Protein AF-T1GHG8-F1 (afdb_monomer_lite)

Structure (mmCIF, N/CA/C/O backbone):
data_AF-T1GHG8-F1
#
_entry.id   AF-T1GHG8-F1
#
loop_
_atom_site.group_PDB
_atom_site.id
_atom_site.type_symbol
_atom_site.label_atom_id
_atom_site.label_alt_id
_atom_site.label_comp_id
_atom_site.label_asym_id
_atom_site.label_entity_id
_atom_site.label_seq_id
_atom_site.pdbx_PDB_ins_code
_atom_site.Cartn_x
_atom_site.Cartn_y
_atom_site.Cartn_z
_atom_site.occupancy
_atom_site.B_iso_or_equiv
_atom_site.auth_seq_id
_atom_site.auth_comp_id
_atom_site.auth_asym_id
_atom_site.auth_atom_id
_atom_site.pdbx_PDB_model_num
ATOM 1 N N . LEU A 1 1 ? 53.853 4.086 -84.561 1.00 61.84 1 LEU A N 1
ATOM 2 C CA . LEU A 1 1 ? 54.197 4.464 -83.173 1.00 61.84 1 LEU A CA 1
ATOM 3 C C . LEU A 1 1 ? 53.103 5.325 -82.537 1.00 61.84 1 LEU A C 1
ATOM 5 O O . LEU A 1 1 ? 52.540 4.900 -81.540 1.00 61.84 1 LEU A O 1
ATOM 9 N N . ASP A 1 2 ? 52.721 6.457 -83.134 1.00 70.62 2 ASP A N 1
ATOM 10 C CA . ASP A 1 2 ? 51.802 7.428 -82.500 1.00 70.62 2 ASP A CA 1
ATOM 11 C C . ASP A 1 2 ? 50.392 6.900 -82.182 1.00 70.62 2 ASP A C 1
ATOM 13 O O . ASP A 1 2 ? 49.829 7.216 -81.137 1.00 70.62 2 ASP A O 1
ATOM 17 N N . SER A 1 3 ? 49.828 6.029 -83.027 1.00 76.25 3 SER A N 1
ATOM 18 C CA . SER A 1 3 ? 48.509 5.427 -82.766 1.00 76.25 3 SER A CA 1
ATOM 19 C C . SER A 1 3 ? 48.502 4.468 -81.569 1.00 76.25 3 SER A C 1
ATOM 21 O O . SER A 1 3 ? 47.479 4.346 -80.897 1.00 76.25 3 SER A O 1
ATOM 23 N N . GLU A 1 4 ? 49.609 3.771 -81.303 1.00 77.56 4 GLU A N 1
ATOM 24 C CA . GLU A 1 4 ? 49.723 2.891 -80.134 1.00 77.56 4 GLU A CA 1
ATOM 25 C C . GLU A 1 4 ? 49.982 3.694 -78.862 1.00 77.56 4 GLU A C 1
ATOM 27 O O . GLU A 1 4 ? 49.430 3.366 -77.815 1.00 77.56 4 GLU A O 1
ATOM 32 N N . ILE A 1 5 ? 50.748 4.784 -78.964 1.00 81.50 5 ILE A N 1
ATOM 33 C CA . ILE A 1 5 ? 50.987 5.719 -77.859 1.00 81.50 5 ILE A CA 1
ATOM 34 C C . ILE A 1 5 ? 49.666 6.368 -77.427 1.00 81.50 5 ILE A C 1
ATOM 36 O O . ILE A 1 5 ? 49.339 6.319 -76.246 1.00 81.50 5 ILE A O 1
ATOM 40 N N . ASN A 1 6 ? 48.857 6.858 -78.373 1.00 80.12 6 ASN A N 1
ATOM 41 C CA . ASN A 1 6 ? 47.542 7.447 -78.084 1.00 80.12 6 ASN A CA 1
ATOM 42 C C . ASN A 1 6 ? 46.543 6.439 -77.491 1.00 80.12 6 ASN A C 1
ATOM 44 O O . ASN A 1 6 ? 45.708 6.784 -76.655 1.00 80.12 6 ASN A O 1
ATOM 48 N N . ARG A 1 7 ? 46.613 5.170 -77.906 1.00 84.50 7 ARG A N 1
ATOM 49 C CA . ARG A 1 7 ? 45.778 4.108 -77.330 1.00 84.50 7 ARG A CA 1
ATOM 50 C C . ARG A 1 7 ? 46.233 3.742 -75.916 1.00 84.50 7 ARG A C 1
ATOM 52 O O . ARG A 1 7 ? 45.391 3.505 -75.053 1.00 84.50 7 ARG A O 1
ATOM 59 N N . LYS A 1 8 ? 47.544 3.716 -75.671 1.00 86.00 8 LYS A N 1
ATOM 60 C CA . LYS A 1 8 ? 48.131 3.461 -74.352 1.00 86.00 8 LYS A CA 1
ATOM 61 C C . LYS A 1 8 ? 47.779 4.571 -73.360 1.00 86.00 8 LYS A C 1
ATOM 63 O O . LYS A 1 8 ? 47.302 4.258 -72.274 1.00 86.00 8 LYS A O 1
ATOM 68 N N . THR A 1 9 ? 47.914 5.838 -73.749 1.00 85.44 9 THR A N 1
ATOM 69 C CA . THR A 1 9 ? 47.548 6.982 -72.896 1.00 85.44 9 THR A CA 1
ATOM 70 C C . THR A 1 9 ? 46.053 7.002 -72.573 1.00 85.44 9 THR A C 1
ATOM 72 O O . THR A 1 9 ? 45.686 7.194 -71.418 1.00 85.44 9 THR A O 1
ATOM 75 N N . GLY A 1 10 ? 45.177 6.691 -73.537 1.00 87.62 10 GLY A N 1
ATOM 76 C CA . GLY A 1 10 ? 43.733 6.593 -73.283 1.00 87.62 10 GLY A CA 1
ATOM 77 C C . GLY A 1 10 ? 43.353 5.488 -72.286 1.00 87.62 10 GLY A C 1
ATOM 78 O O . GLY A 1 10 ? 42.480 5.681 -71.438 1.00 87.62 10 GLY A O 1
ATOM 79 N N . VAL A 1 11 ? 44.030 4.335 -72.340 1.00 89.44 11 VAL A N 1
ATOM 80 C CA . VAL A 1 11 ? 43.838 3.252 -71.358 1.00 89.44 11 VAL A CA 1
ATOM 81 C C . VAL A 1 11 ? 44.379 3.653 -69.982 1.00 89.44 11 VAL A C 1
ATOM 83 O O . VAL A 1 11 ? 43.727 3.383 -68.973 1.00 89.44 11 VAL A O 1
ATOM 86 N N . GLU A 1 12 ? 45.526 4.333 -69.917 1.00 90.94 12 GLU A N 1
ATOM 87 C CA . GLU A 1 12 ? 46.104 4.844 -68.665 1.00 90.94 12 GLU A CA 1
ATOM 88 C C . GLU A 1 12 ? 45.186 5.873 -67.981 1.00 90.94 12 GLU A C 1
ATOM 90 O O . GLU A 1 12 ? 44.986 5.814 -66.764 1.00 90.94 12 GLU A O 1
ATOM 95 N N . GLU A 1 13 ? 44.552 6.766 -68.744 1.00 91.38 13 GLU A N 1
ATOM 96 C CA . GLU A 1 13 ? 43.575 7.729 -68.222 1.00 91.38 13 GLU A CA 1
ATOM 97 C C . GLU A 1 13 ? 42.307 7.054 -67.685 1.00 91.38 13 GLU A C 1
ATOM 99 O O . GLU A 1 13 ? 41.836 7.388 -66.591 1.00 91.38 13 GLU A O 1
ATOM 104 N N . GLN A 1 14 ? 41.768 6.066 -68.407 1.00 92.88 14 GLN A N 1
ATOM 105 C CA . GLN A 1 14 ? 40.620 5.286 -67.934 1.00 92.88 14 GLN A CA 1
ATOM 106 C C . GLN A 1 14 ? 40.954 4.502 -66.662 1.00 92.88 14 GLN A C 1
ATOM 108 O O . GLN A 1 14 ? 40.164 4.499 -65.715 1.00 92.88 14 GLN A O 1
ATOM 113 N N . LEU A 1 15 ? 42.138 3.892 -66.602 1.00 92.88 15 LEU A N 1
ATOM 114 C CA . LEU A 1 15 ? 42.612 3.164 -65.428 1.00 92.88 15 LEU A CA 1
ATOM 115 C C . LEU A 1 15 ? 42.760 4.099 -64.220 1.00 92.88 15 LEU A C 1
ATOM 117 O O . LEU A 1 15 ? 42.338 3.757 -63.114 1.00 92.88 15 LEU A O 1
ATOM 121 N N . LYS A 1 16 ? 43.273 5.316 -64.428 1.00 94.06 16 LYS A N 1
ATOM 122 C CA . LYS A 1 16 ? 43.370 6.346 -63.384 1.00 94.06 16 LYS A CA 1
ATOM 123 C C . LYS A 1 16 ? 41.992 6.781 -62.874 1.00 94.06 16 LYS A C 1
ATOM 125 O O . LYS A 1 16 ? 41.802 6.900 -61.664 1.00 94.06 16 LYS A O 1
ATOM 130 N N . LYS A 1 17 ? 41.015 6.958 -63.770 1.00 94.19 17 LYS A N 1
ATOM 131 C CA . LYS A 1 17 ? 39.629 7.302 -63.408 1.00 94.19 17 LYS A CA 1
ATOM 132 C C . LYS A 1 17 ? 38.952 6.194 -62.597 1.00 94.19 17 LYS A C 1
ATOM 134 O O . LYS A 1 17 ? 38.327 6.486 -61.579 1.00 94.19 17 LYS A O 1
ATOM 139 N N . ILE A 1 18 ? 39.096 4.937 -63.018 1.00 94.38 18 ILE A N 1
ATOM 140 C CA . ILE A 1 18 ? 38.524 3.778 -62.315 1.00 94.38 18 ILE A CA 1
ATOM 141 C C . ILE A 1 18 ? 39.160 3.615 -60.929 1.00 94.38 18 ILE A C 1
ATOM 143 O O . ILE A 1 18 ? 38.444 3.370 -59.960 1.00 94.38 18 ILE A O 1
ATOM 147 N N . ASN A 1 19 ? 40.477 3.805 -60.804 1.00 93.94 19 ASN A N 1
ATOM 148 C CA . ASN A 1 19 ? 41.154 3.748 -59.507 1.00 93.94 19 ASN A CA 1
ATOM 149 C C . ASN A 1 19 ? 40.656 4.837 -58.548 1.00 93.94 19 ASN A C 1
ATOM 151 O O . ASN A 1 19 ? 40.356 4.531 -57.398 1.00 93.94 19 ASN A O 1
ATOM 155 N N . LEU A 1 20 ? 40.461 6.072 -59.023 1.00 94.62 20 LEU A N 1
ATOM 156 C CA . LEU A 1 20 ? 39.899 7.141 -58.192 1.00 94.62 20 LEU A CA 1
ATOM 157 C C . LEU A 1 20 ? 38.478 6.804 -57.706 1.00 94.62 20 LEU A C 1
ATOM 159 O O . LEU A 1 20 ? 38.168 6.963 -56.526 1.00 94.62 20 LEU A O 1
ATOM 163 N N . GLN A 1 21 ? 37.625 6.286 -58.595 1.00 94.31 21 GLN A N 1
ATOM 164 C CA . GLN A 1 21 ? 36.267 5.856 -58.237 1.00 94.31 21 GLN A CA 1
ATOM 165 C C . GLN A 1 21 ? 36.273 4.703 -57.226 1.00 94.31 21 GLN A C 1
ATOM 167 O O . GLN A 1 21 ? 35.464 4.691 -56.296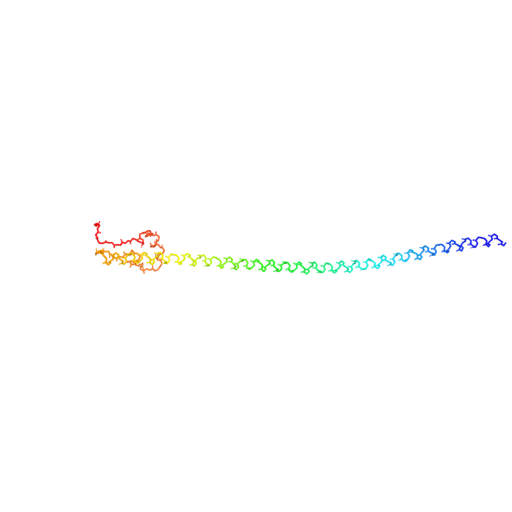 1.00 94.31 21 GLN A O 1
ATOM 172 N N . LYS A 1 22 ? 37.197 3.749 -57.381 1.00 9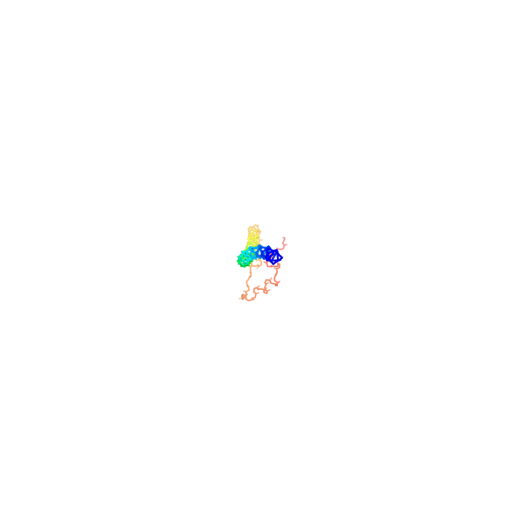5.75 22 LYS A N 1
ATOM 173 C CA . LYS A 1 22 ? 37.400 2.651 -56.433 1.00 95.75 22 LYS A CA 1
ATOM 174 C C . LYS A 1 22 ? 37.812 3.184 -55.061 1.00 95.75 22 LYS A C 1
ATOM 176 O O . LYS A 1 22 ? 37.209 2.788 -54.067 1.00 95.75 22 LYS A O 1
ATOM 181 N N . ASP A 1 23 ? 38.772 4.101 -54.999 1.00 95.44 23 ASP A N 1
ATOM 182 C CA . ASP A 1 23 ? 39.252 4.674 -53.738 1.00 95.44 23 ASP A CA 1
ATOM 183 C C . ASP A 1 23 ? 38.153 5.463 -53.013 1.00 95.44 23 ASP A C 1
ATOM 185 O O . ASP A 1 23 ? 38.000 5.363 -51.793 1.00 95.44 23 ASP A O 1
ATOM 189 N N . GLU A 1 24 ? 37.327 6.209 -53.748 1.00 95.75 24 GLU A N 1
ATOM 190 C CA . GLU A 1 24 ? 36.153 6.880 -53.183 1.00 95.75 24 GLU A CA 1
ATOM 191 C C . GLU A 1 24 ? 35.090 5.901 -52.674 1.00 95.75 24 GLU A C 1
ATOM 193 O O . GLU A 1 24 ? 34.467 6.150 -51.636 1.00 95.75 24 GLU A O 1
ATOM 198 N N . ALA A 1 25 ? 34.853 4.805 -53.398 1.00 94.81 25 ALA A N 1
ATOM 199 C CA . ALA A 1 25 ? 33.909 3.771 -52.989 1.00 94.81 25 ALA A CA 1
ATOM 200 C C . ALA A 1 25 ? 34.392 3.042 -51.726 1.00 94.81 25 ALA A C 1
ATOM 202 O O . ALA A 1 25 ? 33.595 2.808 -50.817 1.00 94.81 25 ALA A O 1
ATOM 203 N N . VAL A 1 26 ? 35.694 2.756 -51.622 1.00 96.38 26 VAL A N 1
ATOM 204 C CA . VAL A 1 26 ? 36.312 2.164 -50.425 1.00 96.38 26 VAL A CA 1
ATOM 205 C C . VAL A 1 26 ? 36.159 3.099 -49.227 1.00 96.38 26 VAL A C 1
ATOM 207 O O . VAL A 1 26 ? 35.612 2.685 -48.209 1.00 96.38 26 VAL A O 1
ATOM 210 N N . LYS A 1 27 ? 36.496 4.389 -49.369 1.00 95.94 27 LYS A N 1
ATOM 211 C CA . LYS A 1 27 ? 36.310 5.381 -48.292 1.00 95.94 27 LYS A CA 1
ATOM 212 C C . LYS A 1 27 ? 34.855 5.492 -47.832 1.00 95.94 27 LYS A C 1
ATOM 214 O O . LYS A 1 27 ? 34.597 5.677 -46.644 1.00 95.94 27 LYS A O 1
ATOM 219 N N . ARG A 1 28 ? 33.891 5.404 -48.755 1.00 95.81 28 ARG A N 1
ATOM 220 C CA . ARG A 1 28 ? 32.458 5.388 -48.416 1.00 95.81 28 ARG A CA 1
ATOM 221 C C . ARG A 1 28 ? 32.067 4.122 -47.659 1.00 95.81 28 ARG A C 1
ATOM 223 O O . ARG A 1 28 ? 31.348 4.226 -46.670 1.00 95.81 28 ARG A O 1
ATOM 230 N N . LYS A 1 29 ? 32.555 2.958 -48.093 1.00 96.19 29 LYS A N 1
ATOM 231 C CA . LYS A 1 29 ? 32.325 1.680 -47.410 1.00 96.19 29 LYS A CA 1
ATOM 232 C C . LYS A 1 29 ? 32.850 1.723 -45.977 1.00 96.19 29 LYS A C 1
ATOM 234 O O . LYS A 1 29 ? 32.122 1.352 -45.066 1.00 96.19 29 LYS A O 1
ATOM 239 N N . ASP A 1 30 ? 34.069 2.213 -45.784 1.00 96.38 30 ASP A N 1
ATOM 240 C CA . ASP A 1 30 ? 34.708 2.255 -44.467 1.00 96.38 30 ASP A CA 1
ATOM 241 C C . ASP A 1 30 ? 33.945 3.175 -43.508 1.00 96.38 30 ASP A C 1
ATOM 243 O O . ASP A 1 30 ? 33.578 2.746 -42.417 1.00 96.38 30 ASP A O 1
ATOM 247 N N . LYS A 1 31 ? 33.543 4.371 -43.962 1.00 96.31 31 LYS A N 1
ATOM 248 C CA . LYS A 1 31 ? 32.672 5.258 -43.170 1.00 96.31 31 LYS A CA 1
ATOM 249 C C . LYS A 1 31 ? 31.344 4.599 -42.795 1.00 96.31 31 LYS A C 1
ATOM 251 O O . LYS A 1 31 ? 30.897 4.724 -41.660 1.00 96.31 31 LYS A O 1
ATOM 256 N N . LEU A 1 32 ? 30.697 3.908 -43.736 1.00 95.56 32 LEU A N 1
ATOM 257 C CA . LEU A 1 32 ? 29.439 3.208 -43.461 1.00 95.56 32 LEU A CA 1
ATOM 258 C C . LEU A 1 32 ? 29.626 2.074 -42.448 1.00 95.56 32 LEU A C 1
ATOM 260 O O . LEU A 1 32 ? 28.768 1.899 -41.586 1.00 95.56 32 LEU A O 1
ATOM 264 N N . MET A 1 33 ? 30.737 1.336 -42.511 1.00 96.12 33 MET A N 1
ATOM 265 C CA . MET A 1 33 ? 31.058 0.301 -41.524 1.00 96.12 33 MET A CA 1
ATOM 266 C C . MET A 1 33 ? 31.292 0.895 -40.131 1.00 96.12 33 MET A C 1
ATOM 268 O O . MET A 1 33 ? 30.783 0.349 -39.153 1.00 96.12 33 MET A O 1
ATOM 272 N N . ASP A 1 34 ? 31.987 2.029 -40.033 1.00 96.56 34 ASP A N 1
ATOM 273 C CA . ASP A 1 34 ? 32.199 2.723 -38.758 1.00 96.56 34 ASP A CA 1
ATOM 274 C C . ASP A 1 34 ? 30.875 3.213 -38.156 1.00 96.56 34 ASP A C 1
ATOM 276 O O . ASP A 1 34 ? 30.609 3.005 -36.968 1.00 96.56 34 ASP A O 1
ATOM 280 N N . HIS A 1 35 ? 29.996 3.791 -38.982 1.00 96.38 35 HIS A N 1
ATOM 281 C CA . HIS A 1 35 ? 28.655 4.191 -38.554 1.00 96.38 35 HIS A CA 1
ATOM 282 C C . HIS A 1 35 ? 27.807 2.998 -38.116 1.00 96.38 35 HIS A C 1
ATOM 284 O O . HIS A 1 35 ? 27.142 3.079 -37.085 1.00 96.38 35 HIS A O 1
ATOM 290 N N . LEU A 1 36 ? 27.849 1.884 -38.852 1.00 95.44 36 LEU A N 1
ATOM 291 C CA . LEU A 1 36 ? 27.126 0.667 -38.489 1.00 95.44 36 LEU A CA 1
ATOM 292 C C . LEU A 1 36 ? 27.600 0.138 -37.132 1.00 95.44 36 LEU A C 1
ATOM 294 O O . LEU A 1 36 ? 26.781 -0.176 -36.272 1.00 95.44 36 LEU A O 1
ATOM 298 N N . LYS A 1 37 ? 28.917 0.102 -36.909 1.00 97.00 37 LYS A N 1
ATOM 299 C CA . LYS A 1 37 ? 29.506 -0.342 -35.643 1.00 97.00 37 LYS A CA 1
ATOM 300 C C . LYS A 1 37 ? 29.115 0.571 -34.483 1.00 97.00 37 LYS A C 1
ATOM 302 O O . LYS A 1 37 ? 28.723 0.081 -33.427 1.00 97.00 37 LYS A O 1
ATOM 307 N N . SER A 1 38 ? 29.184 1.887 -34.677 1.00 96.56 38 SER A N 1
ATOM 308 C CA . SER A 1 38 ? 28.764 2.863 -33.666 1.00 96.56 38 SER A CA 1
ATOM 309 C C . SER A 1 38 ? 27.271 2.747 -33.353 1.00 96.56 38 SER A C 1
ATOM 311 O O . SER A 1 38 ? 26.891 2.736 -32.183 1.00 96.56 38 SER A O 1
ATOM 313 N N . SER A 1 39 ? 26.434 2.590 -34.380 1.00 95.44 39 SER A N 1
ATOM 314 C CA . SER A 1 39 ? 24.992 2.419 -34.213 1.00 95.44 39 SER A CA 1
ATOM 315 C C . SER A 1 39 ? 24.645 1.118 -33.494 1.00 95.44 39 SER A C 1
ATOM 317 O O . SER A 1 39 ? 23.726 1.116 -32.680 1.00 95.44 39 SER A O 1
ATOM 319 N N . GLN A 1 40 ? 25.364 0.026 -33.767 1.00 96.44 40 GLN A N 1
ATOM 320 C CA . GLN A 1 40 ? 25.153 -1.246 -33.079 1.00 96.44 40 GLN A CA 1
ATOM 321 C C . GLN A 1 40 ? 25.490 -1.133 -31.588 1.00 96.44 40 GLN A C 1
ATOM 323 O O . GLN A 1 40 ? 24.690 -1.538 -30.753 1.00 96.44 40 GLN A O 1
ATOM 328 N N . LEU A 1 41 ? 26.623 -0.509 -31.248 1.00 96.69 41 LEU A N 1
ATOM 329 C CA . LEU A 1 41 ? 27.005 -0.275 -29.851 1.00 96.69 41 LEU A CA 1
ATOM 330 C C . LEU A 1 41 ? 25.982 0.599 -29.115 1.00 96.69 41 LEU A C 1
ATOM 332 O O . LEU A 1 41 ? 25.621 0.300 -27.980 1.00 96.69 41 LEU A O 1
ATOM 336 N N . ALA A 1 42 ? 25.489 1.656 -29.767 1.00 96.06 42 ALA A N 1
ATOM 337 C CA . ALA A 1 42 ? 24.451 2.506 -29.195 1.00 96.06 42 ALA A CA 1
ATOM 338 C C . ALA A 1 42 ? 23.141 1.734 -28.973 1.00 96.06 42 ALA A C 1
ATOM 340 O O . ALA A 1 42 ? 22.490 1.907 -27.945 1.00 96.06 42 ALA A O 1
ATOM 341 N N . LEU A 1 43 ? 22.761 0.860 -29.910 1.00 96.50 43 LEU A N 1
ATOM 342 C CA . LEU A 1 43 ? 21.564 0.031 -29.788 1.00 96.50 43 LEU A CA 1
ATOM 343 C C . LEU A 1 43 ? 21.677 -0.970 -28.630 1.00 96.50 43 LEU A C 1
ATOM 345 O O . LEU A 1 43 ? 20.719 -1.145 -27.876 1.00 96.50 43 LEU A O 1
ATOM 349 N N . ASP A 1 44 ? 22.839 -1.599 -28.471 1.00 96.62 44 ASP A N 1
ATOM 350 C CA . ASP A 1 44 ? 23.093 -2.550 -27.388 1.00 96.62 44 ASP A CA 1
ATOM 351 C C . ASP A 1 44 ? 23.042 -1.855 -26.017 1.00 96.62 44 ASP A C 1
ATOM 353 O O . ASP A 1 44 ? 22.409 -2.366 -25.088 1.00 96.62 44 ASP A O 1
ATOM 357 N N . ASP A 1 45 ? 23.616 -0.654 -25.898 1.00 96.19 45 ASP A N 1
ATOM 358 C CA . ASP A 1 45 ? 23.561 0.142 -24.666 1.00 96.19 45 ASP A CA 1
ATOM 359 C C . ASP A 1 45 ? 22.126 0.588 -24.332 1.00 96.19 45 ASP A C 1
ATOM 361 O O . ASP A 1 45 ? 21.670 0.425 -23.198 1.00 96.19 45 ASP A O 1
ATOM 365 N N . GLN A 1 46 ? 21.356 1.042 -25.328 1.00 95.31 46 GLN A N 1
ATOM 366 C CA . GLN A 1 46 ? 19.940 1.384 -25.141 1.00 95.31 46 GLN A CA 1
ATOM 367 C C . GLN A 1 46 ? 19.096 0.178 -24.714 1.00 95.31 46 GLN A C 1
ATOM 369 O O . GLN A 1 46 ? 18.220 0.304 -23.854 1.00 95.31 46 GLN A O 1
ATOM 374 N N . ASN A 1 47 ? 19.359 -1.005 -25.271 1.00 95.88 47 ASN A N 1
ATOM 375 C CA . ASN A 1 47 ? 18.680 -2.230 -24.854 1.00 95.88 47 ASN A CA 1
ATOM 376 C C . ASN A 1 47 ? 19.025 -2.611 -23.409 1.00 95.88 47 ASN A C 1
ATOM 378 O O . ASN A 1 47 ? 18.126 -3.015 -22.668 1.00 95.88 47 ASN A O 1
ATOM 382 N N . ARG A 1 48 ? 20.283 -2.432 -22.981 1.00 96.62 48 ARG A N 1
ATOM 383 C CA . ARG A 1 48 ? 20.686 -2.651 -21.584 1.00 96.62 48 ARG A CA 1
ATOM 384 C C . ARG A 1 48 ? 19.948 -1.703 -20.636 1.00 96.62 48 ARG A C 1
ATOM 386 O O . ARG A 1 48 ? 19.318 -2.171 -19.691 1.00 96.62 48 ARG A O 1
ATOM 393 N N . ILE A 1 49 ? 19.955 -0.402 -20.931 1.00 95.25 49 ILE A N 1
ATOM 394 C CA . ILE A 1 49 ? 19.277 0.626 -20.119 1.00 95.25 49 ILE A CA 1
ATOM 395 C C . 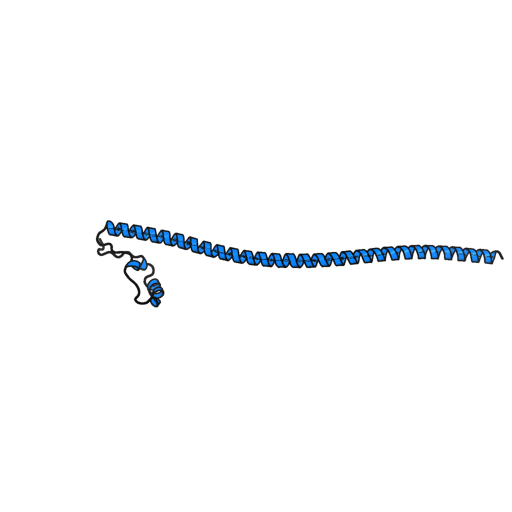ILE A 1 49 ? 17.773 0.343 -20.020 1.00 95.25 49 ILE A C 1
ATOM 397 O O . ILE A 1 49 ? 17.175 0.444 -18.950 1.00 95.25 49 ILE A O 1
ATOM 401 N N . LYS A 1 50 ? 17.142 -0.057 -21.128 1.00 94.81 50 LYS A N 1
ATOM 402 C CA . LYS A 1 50 ? 15.723 -0.427 -21.153 1.00 94.81 50 LYS A CA 1
ATOM 403 C C . LYS A 1 50 ? 15.411 -1.609 -20.230 1.00 94.81 50 LYS A C 1
ATOM 405 O O . LYS A 1 50 ? 14.368 -1.595 -19.577 1.00 94.81 50 LYS A O 1
ATOM 410 N N . GLU A 1 51 ? 16.262 -2.630 -20.186 1.00 94.44 51 GLU A N 1
ATOM 411 C CA . GLU A 1 51 ? 16.067 -3.781 -19.296 1.00 94.44 51 GLU A CA 1
ATOM 412 C C . GLU A 1 51 ? 16.294 -3.424 -17.821 1.00 94.44 51 GLU A C 1
ATOM 414 O O . GLU A 1 51 ? 15.536 -3.878 -16.962 1.00 94.44 51 GLU A O 1
ATOM 419 N N . GLU A 1 52 ? 17.261 -2.560 -17.515 1.00 93.94 52 GLU A N 1
ATOM 420 C CA . GLU A 1 52 ? 17.460 -2.020 -16.161 1.00 93.94 52 GLU A CA 1
ATOM 421 C C . GLU A 1 52 ? 16.231 -1.226 -15.695 1.00 93.94 52 GLU A C 1
ATOM 423 O O . GLU A 1 52 ? 15.628 -1.558 -14.674 1.00 93.94 52 GLU A O 1
ATOM 428 N N . LEU A 1 53 ? 15.758 -0.277 -16.508 1.00 92.69 53 LEU A N 1
ATOM 429 C CA . LEU A 1 53 ? 14.549 0.503 -16.219 1.00 92.69 53 LEU A CA 1
ATOM 430 C C . LEU A 1 53 ? 13.309 -0.380 -16.042 1.00 92.69 53 LEU A C 1
ATOM 432 O O . LEU A 1 53 ? 12.467 -0.107 -15.188 1.00 92.69 53 LEU A O 1
ATOM 436 N N . ARG A 1 54 ? 13.172 -1.452 -16.830 1.00 92.12 54 ARG A N 1
ATOM 437 C CA . ARG A 1 54 ? 12.064 -2.409 -16.675 1.00 92.12 54 ARG A CA 1
ATOM 438 C C . ARG A 1 54 ? 12.091 -3.098 -15.316 1.00 92.12 54 ARG A C 1
ATOM 440 O O . ARG A 1 54 ? 11.031 -3.229 -14.700 1.00 92.12 54 ARG A O 1
ATOM 447 N N . LYS A 1 55 ? 13.268 -3.510 -14.840 1.00 92.12 55 LYS A N 1
ATOM 448 C CA . LYS A 1 55 ? 13.434 -4.116 -13.510 1.00 92.12 55 LYS A CA 1
ATOM 449 C C . LYS A 1 55 ? 13.129 -3.112 -12.400 1.00 92.12 55 LYS A C 1
ATOM 451 O O . LYS A 1 55 ? 12.389 -3.438 -11.470 1.00 92.12 55 LYS A O 1
ATOM 456 N N . ASP A 1 56 ? 13.613 -1.882 -12.529 1.00 89.19 56 ASP A N 1
ATOM 457 C CA . ASP A 1 56 ? 13.382 -0.824 -11.541 1.00 89.19 56 ASP A CA 1
ATOM 458 C C . ASP A 1 56 ? 11.900 -0.453 -11.440 1.00 89.19 56 ASP A C 1
ATOM 460 O O . ASP A 1 56 ? 11.339 -0.378 -10.342 1.00 89.19 56 ASP A O 1
ATOM 464 N N . VAL A 1 57 ? 11.221 -0.299 -12.580 1.00 89.19 57 VAL A N 1
ATOM 465 C CA . VAL A 1 57 ? 9.776 -0.037 -12.620 1.00 89.19 57 VAL A CA 1
ATOM 466 C C . VAL A 1 57 ? 8.988 -1.224 -12.062 1.00 89.19 57 VAL A C 1
ATOM 468 O O . VAL A 1 57 ? 8.023 -1.013 -11.325 1.00 89.19 57 VAL A O 1
ATOM 471 N N . GLY A 1 58 ? 9.387 -2.460 -12.378 1.00 85.81 58 GLY A N 1
ATOM 472 C CA . GLY A 1 58 ? 8.764 -3.676 -11.847 1.00 85.81 58 GLY A CA 1
ATOM 473 C C . GLY A 1 58 ? 8.829 -3.734 -10.322 1.00 85.81 58 GLY A C 1
ATOM 474 O O . GLY A 1 58 ? 7.792 -3.781 -9.660 1.00 85.81 58 GLY A O 1
ATOM 475 N N . SER A 1 59 ? 10.034 -3.613 -9.763 1.00 89.12 59 SER A N 1
ATOM 476 C CA . SER A 1 59 ? 10.241 -3.644 -8.309 1.00 89.12 59 SER A CA 1
ATOM 477 C C . SER A 1 59 ? 9.557 -2.478 -7.587 1.00 89.12 59 SER A C 1
ATOM 479 O O . SER A 1 59 ? 9.044 -2.638 -6.480 1.00 89.12 59 SER A O 1
ATOM 481 N N . SER A 1 60 ? 9.494 -1.298 -8.211 1.00 88.81 60 SER A N 1
ATOM 482 C CA . SER A 1 60 ? 8.801 -0.139 -7.641 1.00 88.81 60 SER A CA 1
ATOM 483 C C . SER A 1 60 ? 7.292 -0.363 -7.559 1.00 88.81 60 SER A C 1
ATOM 485 O O . SER A 1 60 ? 6.677 -0.022 -6.549 1.00 88.81 60 SER A O 1
ATOM 487 N N . LYS A 1 61 ? 6.683 -0.980 -8.580 1.00 90.81 61 LYS A N 1
ATOM 488 C CA . LYS A 1 61 ? 5.251 -1.322 -8.559 1.00 90.81 61 LYS A CA 1
ATOM 489 C C . LYS A 1 61 ? 4.918 -2.324 -7.458 1.00 90.81 61 LYS A C 1
ATOM 491 O O . LYS A 1 61 ? 3.912 -2.149 -6.776 1.00 90.81 61 LYS A O 1
ATOM 496 N N . GLU A 1 62 ? 5.762 -3.332 -7.260 1.00 90.94 62 GLU A N 1
ATOM 497 C CA . GLU A 1 62 ? 5.591 -4.318 -6.186 1.00 90.94 62 GLU A CA 1
ATOM 498 C C . GLU A 1 62 ? 5.659 -3.659 -4.804 1.00 90.94 62 GLU A C 1
ATOM 500 O O . GLU A 1 62 ? 4.757 -3.856 -3.988 1.00 90.94 62 GLU A O 1
ATOM 505 N N . LYS A 1 63 ? 6.657 -2.794 -4.579 1.00 91.88 63 LYS A N 1
ATOM 506 C CA . LYS A 1 63 ? 6.794 -2.018 -3.334 1.00 91.88 63 LYS A CA 1
ATOM 507 C C . LYS A 1 63 ? 5.594 -1.106 -3.082 1.00 91.88 63 LYS A C 1
ATOM 509 O O . LYS A 1 63 ? 5.123 -1.014 -1.952 1.00 91.88 63 LYS A O 1
ATOM 514 N N . ILE A 1 64 ? 5.077 -0.440 -4.117 1.00 93.88 64 ILE A N 1
ATOM 515 C CA . ILE A 1 64 ? 3.870 0.394 -4.001 1.00 93.88 64 ILE A CA 1
ATOM 516 C C . ILE A 1 64 ? 2.667 -0.465 -3.601 1.00 93.88 64 ILE A C 1
ATOM 518 O O . ILE A 1 64 ? 1.928 -0.088 -2.695 1.00 93.88 64 ILE A O 1
ATOM 522 N N . ALA A 1 65 ? 2.481 -1.627 -4.233 1.00 93.75 65 ALA A N 1
ATOM 523 C CA . ALA A 1 65 ? 1.379 -2.528 -3.909 1.00 93.75 65 ALA A CA 1
ATOM 524 C C . ALA A 1 65 ? 1.472 -3.067 -2.471 1.00 93.75 65 ALA A C 1
ATOM 526 O O . ALA A 1 65 ? 0.459 -3.164 -1.782 1.00 93.75 65 ALA A O 1
ATOM 527 N N . GLU A 1 66 ? 2.676 -3.387 -1.997 1.00 94.81 66 GLU A N 1
ATOM 528 C CA . GLU A 1 66 ? 2.917 -3.791 -0.610 1.00 94.81 66 GLU A CA 1
ATOM 529 C C . GLU A 1 66 ? 2.579 -2.671 0.378 1.00 94.81 66 GLU A C 1
ATOM 531 O O . GLU A 1 66 ? 1.786 -2.884 1.296 1.00 94.81 66 GLU A O 1
ATOM 536 N N . LYS A 1 67 ? 3.089 -1.456 0.147 1.00 94.44 67 LYS A N 1
ATOM 537 C CA . LYS A 1 67 ? 2.799 -0.300 1.006 1.00 94.44 67 LYS A CA 1
ATOM 538 C C . LYS A 1 67 ? 1.321 0.070 1.006 1.00 94.44 67 LYS A C 1
ATOM 540 O O . LYS A 1 67 ? 0.794 0.447 2.047 1.00 94.44 67 LYS A O 1
ATOM 545 N N . GLN A 1 68 ? 0.637 -0.078 -0.126 1.00 95.12 68 GLN A N 1
ATOM 546 C CA . GLN A 1 68 ? -0.803 0.146 -0.207 1.00 95.12 68 GLN A CA 1
ATOM 547 C C . GLN A 1 68 ? -1.580 -0.851 0.665 1.00 95.12 68 GLN A C 1
ATOM 549 O O . GLN A 1 68 ? -2.487 -0.433 1.382 1.00 95.12 68 GLN A O 1
ATOM 554 N N . ARG A 1 69 ? -1.198 -2.138 0.659 1.00 95.19 69 ARG A N 1
ATOM 555 C CA . ARG A 1 69 ? -1.812 -3.163 1.524 1.00 95.19 69 ARG A CA 1
ATOM 556 C C . ARG A 1 69 ? -1.581 -2.882 3.006 1.00 95.19 69 ARG A C 1
ATOM 558 O O . ARG A 1 69 ? -2.523 -2.952 3.788 1.00 95.19 69 ARG A O 1
ATOM 565 N N . GLU A 1 70 ? -0.354 -2.534 3.393 1.00 95.50 70 GLU A N 1
ATOM 566 C CA . GLU A 1 70 ? -0.046 -2.152 4.780 1.00 95.50 70 GLU A CA 1
ATOM 567 C C . GLU A 1 70 ? -0.883 -0.948 5.227 1.00 95.50 70 GLU A C 1
ATOM 569 O O . GLU A 1 70 ? -1.423 -0.924 6.332 1.00 95.50 70 GLU A O 1
ATOM 574 N N . LEU A 1 71 ? -1.015 0.053 4.357 1.00 96.12 71 LEU A N 1
ATOM 575 C CA . LEU A 1 71 ? -1.755 1.271 4.651 1.00 96.12 71 LEU A CA 1
ATOM 576 C C . LEU A 1 71 ? -3.261 1.012 4.782 1.00 96.12 71 LEU A C 1
ATOM 578 O O . LEU A 1 71 ? -3.909 1.612 5.638 1.00 96.12 71 LEU A O 1
ATOM 582 N N . GLU A 1 72 ? -3.817 0.118 3.968 1.00 95.62 72 GLU A N 1
ATOM 583 C CA . GLU A 1 72 ? -5.213 -0.313 4.072 1.00 95.62 72 GLU A CA 1
ATOM 584 C C . GLU A 1 72 ? -5.474 -1.075 5.376 1.00 95.62 72 GLU A C 1
ATOM 586 O O . GLU A 1 72 ? -6.408 -0.731 6.098 1.00 95.62 72 GLU A O 1
ATOM 591 N N . TYR A 1 73 ? -4.577 -1.989 5.754 1.00 95.19 73 TYR A N 1
ATOM 592 C CA . TYR A 1 73 ? -4.643 -2.692 7.037 1.00 95.19 73 TYR A CA 1
ATOM 593 C C . TYR A 1 73 ? -4.609 -1.728 8.233 1.00 95.19 73 TYR A C 1
ATOM 595 O O . TYR A 1 73 ? -5.442 -1.805 9.134 1.00 95.19 73 TYR A O 1
ATOM 603 N N . VAL A 1 74 ? -3.685 -0.761 8.240 1.00 95.19 74 VAL A N 1
ATOM 604 C CA . VAL A 1 74 ? -3.605 0.239 9.320 1.00 95.19 74 VAL A CA 1
ATOM 605 C C . VAL A 1 74 ? -4.857 1.123 9.360 1.00 95.19 74 VAL A C 1
ATOM 607 O O . VAL A 1 74 ? -5.319 1.487 10.442 1.00 95.19 74 VAL A O 1
ATOM 610 N N . ARG A 1 75 ? -5.431 1.470 8.202 1.00 93.50 75 ARG A N 1
ATOM 611 C CA . ARG A 1 75 ? -6.683 2.238 8.133 1.00 93.50 75 ARG A CA 1
ATOM 612 C C . ARG A 1 75 ? -7.867 1.476 8.716 1.00 93.50 75 ARG A C 1
ATOM 614 O O . ARG A 1 75 ? -8.657 2.097 9.422 1.00 93.50 75 ARG A O 1
ATOM 621 N N . GLU A 1 76 ? -7.983 0.182 8.439 1.00 94.06 76 GLU A N 1
ATOM 622 C CA . GLU A 1 76 ? -9.031 -0.677 9.001 1.00 94.06 76 GLU A CA 1
ATOM 623 C C . GLU A 1 76 ? -8.927 -0.726 10.530 1.00 94.06 76 GLU A C 1
ATOM 625 O O . GLU A 1 76 ? -9.874 -0.362 11.222 1.00 94.06 76 GLU A O 1
ATOM 630 N N . GLN A 1 77 ? -7.730 -0.999 11.056 1.00 93.25 77 GLN A N 1
ATOM 631 C CA . GLN A 1 77 ? -7.464 -1.021 12.501 1.00 93.25 77 GLN A CA 1
ATOM 632 C C . GLN A 1 77 ? -7.781 0.317 13.188 1.00 93.25 77 GLN A C 1
ATOM 634 O O . GLN A 1 77 ? -8.345 0.358 14.282 1.00 93.25 77 GLN A O 1
ATOM 639 N N . LEU A 1 78 ? -7.438 1.443 12.551 1.00 91.31 78 LEU A N 1
ATOM 640 C CA . LEU A 1 78 ? -7.802 2.774 13.049 1.00 91.31 78 LEU A CA 1
ATOM 641 C C . LEU A 1 78 ? -9.317 3.011 13.013 1.00 91.31 78 LEU A C 1
ATOM 643 O O . LEU A 1 78 ? -9.850 3.697 13.889 1.00 91.31 78 LEU A O 1
ATOM 647 N N . GLY A 1 79 ? -9.998 2.477 11.998 1.00 90.56 79 GLY A N 1
ATOM 648 C CA . GLY A 1 79 ? -11.451 2.487 11.883 1.00 90.56 79 GLY A CA 1
ATOM 649 C C . GLY A 1 79 ? -12.107 1.773 13.060 1.00 90.56 79 GLY A C 1
ATOM 650 O O . GLY A 1 79 ? -12.909 2.393 13.764 1.00 90.56 79 GLY A O 1
ATOM 651 N N . ASP A 1 80 ? -11.696 0.534 13.316 1.00 89.81 80 ASP A N 1
ATOM 652 C CA . ASP A 1 80 ? -12.194 -0.303 14.411 1.00 89.81 80 ASP A CA 1
ATOM 653 C C . ASP A 1 80 ? -11.937 0.351 15.772 1.00 89.81 80 ASP A C 1
ATOM 655 O O . ASP A 1 80 ? -12.871 0.596 16.536 1.00 89.81 80 ASP A O 1
ATOM 659 N N . ALA A 1 81 ? -10.704 0.797 16.029 1.00 88.00 81 ALA A N 1
ATOM 660 C CA . ALA A 1 81 ? -10.356 1.475 17.278 1.00 88.00 81 ALA A CA 1
ATOM 661 C C . ALA A 1 81 ? -11.179 2.758 17.516 1.00 88.00 81 ALA A C 1
ATOM 663 O O . ALA A 1 81 ? -11.500 3.115 18.657 1.00 88.00 81 ALA A O 1
ATOM 664 N N . ARG A 1 82 ? -11.534 3.488 16.448 1.00 88.50 82 ARG A N 1
ATOM 665 C CA . ARG A 1 82 ? -12.391 4.678 16.550 1.00 88.50 82 ARG A CA 1
ATOM 666 C C . ARG A 1 82 ? -13.827 4.306 16.911 1.00 88.50 82 ARG A C 1
ATOM 668 O O . ARG A 1 82 ? -14.446 5.028 17.698 1.00 88.50 82 ARG A O 1
ATOM 675 N N . VAL A 1 83 ? -14.356 3.231 16.329 1.00 89.00 83 VAL A N 1
ATOM 676 C CA . VAL A 1 83 ? -15.692 2.708 16.651 1.00 89.00 83 VAL A CA 1
ATOM 677 C C . VAL A 1 83 ? -15.729 2.257 18.107 1.00 89.00 83 VAL A C 1
ATOM 679 O O . VAL A 1 83 ? -16.562 2.770 18.857 1.00 89.00 83 VAL A O 1
ATOM 682 N N . ASP A 1 84 ? -14.764 1.445 18.537 1.00 88.25 84 ASP A N 1
ATOM 683 C CA . ASP A 1 84 ? -14.653 0.948 19.913 1.00 88.25 84 ASP A CA 1
ATOM 684 C C . ASP A 1 84 ? -14.643 2.093 20.929 1.00 88.25 84 ASP A C 1
ATOM 686 O O . ASP A 1 84 ? -15.422 2.102 21.883 1.00 88.25 84 ASP A O 1
ATOM 690 N N . LYS A 1 85 ? -13.839 3.139 20.690 1.00 88.12 85 LYS A N 1
ATOM 691 C CA . LYS A 1 85 ? -13.790 4.318 21.571 1.00 88.12 85 LYS A CA 1
ATOM 692 C C . LYS A 1 85 ? -15.146 5.026 21.678 1.00 88.12 85 LYS A C 1
ATOM 694 O O . LYS A 1 85 ? -15.514 5.516 22.753 1.00 88.12 85 LYS A O 1
ATOM 699 N N . HIS A 1 86 ? -15.880 5.134 20.572 1.00 86.19 86 HIS A N 1
ATOM 700 C CA . HIS A 1 86 ? -17.207 5.745 20.573 1.00 86.19 86 HIS A CA 1
ATOM 701 C C . HIS A 1 86 ? -18.244 4.874 21.284 1.00 86.19 86 HIS A C 1
ATOM 703 O O . HIS A 1 86 ? -19.064 5.417 22.034 1.00 86.19 86 HIS A O 1
ATOM 709 N N . GLU A 1 87 ? -18.211 3.558 21.084 1.00 87.62 87 GLU A N 1
ATOM 710 C CA . GLU A 1 87 ? -19.089 2.619 21.783 1.00 87.62 87 GLU A CA 1
ATOM 711 C C . GLU A 1 87 ? -18.827 2.617 23.290 1.00 87.62 87 GLU A C 1
ATOM 713 O O . GLU A 1 87 ? -19.774 2.760 24.068 1.00 87.62 87 GLU A O 1
ATOM 718 N N . ASP A 1 88 ? -17.564 2.598 23.712 1.00 89.44 88 ASP A N 1
ATOM 719 C CA . ASP A 1 88 ? -17.178 2.658 25.123 1.00 89.44 88 ASP A CA 1
ATOM 720 C C . ASP A 1 88 ? -17.639 3.954 25.793 1.00 89.44 88 ASP A C 1
ATOM 722 O O . ASP A 1 88 ? -18.188 3.937 26.898 1.00 89.44 88 ASP A O 1
ATOM 726 N N . SER A 1 89 ? -17.478 5.100 25.121 1.00 90.56 89 SER A N 1
ATOM 727 C CA . SER A 1 89 ? -17.962 6.383 25.644 1.00 90.56 89 SER A CA 1
ATOM 728 C C . SER A 1 89 ? -19.486 6.399 25.792 1.00 90.56 89 SER A C 1
ATOM 730 O O . SER A 1 89 ? -20.006 6.864 26.810 1.00 90.56 89 SER A O 1
ATOM 732 N N . ARG A 1 90 ? -20.220 5.853 24.812 1.00 88.50 90 ARG A N 1
ATOM 733 C CA . ARG A 1 90 ? -21.683 5.710 24.892 1.00 88.50 90 ARG A CA 1
ATOM 734 C C . ARG A 1 90 ? -22.088 4.779 26.031 1.00 88.50 90 ARG A C 1
ATOM 736 O O . ARG A 1 90 ? -23.021 5.100 26.766 1.00 88.50 90 ARG A O 1
ATOM 743 N N . ARG A 1 91 ? -21.388 3.656 26.203 1.00 87.62 91 ARG A N 1
ATOM 744 C CA . ARG A 1 91 ? -21.647 2.681 27.268 1.00 87.62 91 ARG A CA 1
ATOM 745 C C . ARG A 1 91 ? -21.413 3.281 28.654 1.00 87.62 91 ARG A C 1
ATOM 747 O O . ARG A 1 91 ? -22.255 3.074 29.527 1.00 87.62 91 ARG A O 1
ATOM 754 N N . LYS A 1 92 ? -20.335 4.052 28.841 1.00 90.81 92 LYS A N 1
ATOM 755 C CA . LYS A 1 92 ? -20.040 4.776 30.093 1.00 90.81 92 LYS A CA 1
ATOM 756 C C . LYS A 1 92 ? -21.113 5.811 30.417 1.00 90.81 92 LYS A C 1
ATOM 758 O O . LYS A 1 92 ? -21.686 5.749 31.496 1.00 90.81 92 LYS A O 1
ATOM 763 N N . LYS A 1 93 ? -21.490 6.661 29.455 1.00 91.94 93 LYS A N 1
ATOM 764 C CA . LYS A 1 93 ? -22.574 7.644 29.648 1.00 91.94 93 LYS A CA 1
ATOM 765 C C . LYS A 1 93 ? -23.898 6.992 30.049 1.00 91.94 93 LYS A C 1
ATOM 767 O O . LYS A 1 93 ? -24.572 7.477 30.948 1.00 91.94 93 LYS A O 1
ATOM 772 N N . LYS A 1 94 ? -24.278 5.879 29.410 1.00 89.25 94 LYS A N 1
ATOM 773 C CA . LYS A 1 94 ? -25.484 5.130 29.804 1.00 89.25 94 LYS A CA 1
ATOM 774 C C . LYS A 1 94 ? -25.384 4.594 31.232 1.00 89.25 94 LYS A C 1
ATOM 776 O O . LYS A 1 94 ? -26.361 4.670 31.966 1.00 89.25 94 LYS A O 1
ATOM 781 N N . GLN A 1 95 ? -24.223 4.068 31.621 1.00 90.25 95 GLN A N 1
ATOM 782 C CA . GLN A 1 95 ? -23.993 3.576 32.980 1.00 90.25 95 GLN A CA 1
ATOM 783 C C . GLN A 1 95 ? -24.105 4.706 34.016 1.00 90.25 95 GLN A C 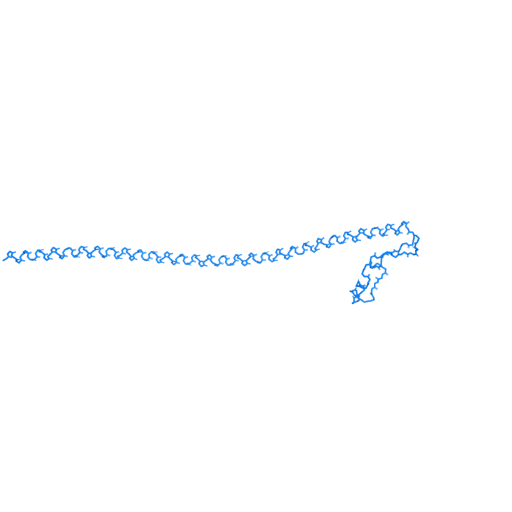1
ATOM 785 O O . GLN A 1 95 ? -24.796 4.534 35.013 1.00 90.25 95 GLN A O 1
ATOM 790 N N . GLU A 1 96 ? -23.515 5.873 33.747 1.00 92.81 96 GLU A N 1
ATOM 791 C CA . GLU A 1 96 ? -23.609 7.060 34.612 1.00 92.81 96 GLU A CA 1
ATOM 792 C C . GLU A 1 96 ? -25.066 7.510 34.816 1.00 92.81 96 GLU A C 1
ATOM 794 O O . GLU A 1 96 ? -25.479 7.811 35.936 1.00 92.81 96 GLU A O 1
ATOM 799 N N . VAL A 1 97 ? -25.874 7.502 33.749 1.00 91.62 97 VAL A N 1
ATOM 800 C CA . VAL A 1 97 ? -27.310 7.825 33.825 1.00 91.62 97 VAL A CA 1
ATOM 801 C C . VAL A 1 97 ? -28.061 6.815 34.694 1.00 91.62 97 VAL A C 1
ATOM 803 O O . VAL A 1 97 ? -28.846 7.212 35.554 1.00 91.62 97 VAL A O 1
ATOM 806 N N . VAL A 1 98 ? -27.803 5.515 34.517 1.00 91.62 98 VAL A N 1
ATOM 807 C CA . VAL A 1 98 ? -28.427 4.464 35.337 1.00 91.62 98 VAL A CA 1
ATOM 808 C C . VAL A 1 98 ? -28.040 4.627 36.805 1.00 91.62 98 VAL A C 1
ATOM 810 O O . VAL A 1 98 ? -28.906 4.568 37.670 1.00 91.62 98 VAL A O 1
ATOM 813 N N . GLU A 1 99 ? -26.770 4.895 37.106 1.00 92.12 99 GLU A N 1
ATOM 814 C CA . GLU A 1 99 ? -26.311 5.154 38.475 1.00 92.12 99 GLU A CA 1
ATOM 815 C C . GLU A 1 99 ? -26.957 6.394 39.094 1.00 92.12 99 GLU A C 1
ATOM 817 O O . GLU A 1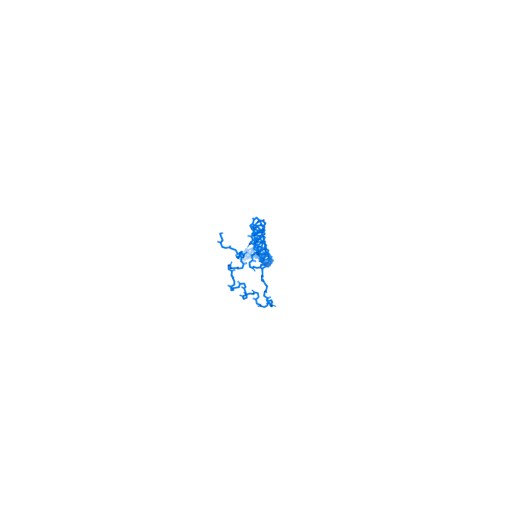 99 ? -27.270 6.387 40.286 1.00 92.12 99 GLU A O 1
ATOM 822 N N . SER A 1 100 ? -27.202 7.441 38.302 1.00 93.19 100 SER A N 1
ATOM 823 C CA . SER A 1 100 ? -27.974 8.602 38.751 1.00 93.19 100 SER A CA 1
ATOM 824 C C . SER A 1 100 ? -29.404 8.207 39.128 1.00 93.19 100 SER A C 1
ATOM 826 O O . SER A 1 100 ? -29.873 8.583 40.202 1.00 93.19 100 SER A O 1
ATOM 828 N N . PHE A 1 101 ? -30.078 7.400 38.300 1.00 90.69 101 PHE A N 1
ATOM 829 C CA . PHE A 1 101 ? -31.428 6.914 38.602 1.00 90.69 101 PHE A CA 1
ATOM 830 C C . PHE A 1 101 ? -31.470 6.039 39.851 1.00 90.69 101 PHE A C 1
ATOM 832 O O . PHE A 1 101 ? -32.336 6.260 40.689 1.00 90.69 101 PHE A O 1
ATOM 839 N N . LYS A 1 102 ? -30.505 5.132 40.046 1.00 89.88 102 LYS A N 1
ATOM 840 C CA . LYS A 1 102 ? -30.415 4.325 41.277 1.00 89.88 102 LYS A CA 1
ATOM 841 C C . LYS A 1 102 ? -30.310 5.176 42.544 1.00 89.88 102 LYS A C 1
ATOM 843 O O . LYS A 1 102 ? -30.823 4.789 43.587 1.00 89.88 102 LYS A O 1
ATOM 848 N N . LYS A 1 103 ? -29.604 6.312 42.476 1.00 91.94 103 LYS A N 1
ATOM 849 C CA . LYS A 1 103 ? -29.415 7.213 43.626 1.00 91.94 103 LYS A CA 1
ATOM 850 C C . LYS A 1 103 ? -30.645 8.072 43.910 1.00 91.94 103 LYS A C 1
ATOM 852 O O . LYS A 1 103 ? -30.903 8.380 45.067 1.00 91.94 103 LYS A O 1
ATOM 857 N N . GLN A 1 104 ? -31.352 8.505 42.868 1.00 91.38 104 GLN A N 1
ATOM 858 C CA . GLN A 1 104 ? -32.462 9.457 42.979 1.00 91.38 104 GLN A CA 1
ATOM 859 C C . GLN A 1 104 ? -33.830 8.783 43.125 1.00 91.38 104 GLN A C 1
ATOM 861 O O . GLN A 1 104 ? -34.720 9.357 43.747 1.00 91.38 104 GLN A O 1
ATOM 866 N N . VAL A 1 105 ? -34.006 7.588 42.554 1.00 87.38 105 VAL A N 1
ATOM 867 C CA . VAL A 1 105 ? -35.288 6.881 42.498 1.00 87.38 105 VAL A CA 1
ATOM 868 C C . VAL A 1 105 ? -35.148 5.522 43.196 1.00 87.38 105 VAL A C 1
ATOM 870 O O . VAL A 1 105 ? -34.450 4.639 42.688 1.00 87.38 105 VAL A O 1
ATOM 873 N N . PRO A 1 106 ? -35.802 5.317 44.354 1.00 86.75 106 PRO A N 1
ATOM 874 C CA . PRO A 1 106 ? -35.833 4.010 44.996 1.00 86.75 106 PRO A CA 1
ATOM 875 C C . PRO A 1 106 ? -36.591 3.006 44.116 1.00 86.75 106 PRO A C 1
ATOM 877 O O . PRO A 1 106 ? -37.599 3.343 43.501 1.00 86.75 106 PRO A O 1
ATOM 880 N N . GLY A 1 107 ? -36.099 1.768 44.054 1.00 89.00 107 GLY A N 1
ATOM 881 C CA . GLY A 1 107 ? -36.685 0.708 43.225 1.00 89.00 107 GLY A CA 1
ATOM 882 C C . GLY A 1 107 ? -36.092 0.586 41.817 1.00 89.00 107 GLY A C 1
ATOM 883 O O . GLY A 1 107 ? -36.532 -0.273 41.061 1.00 89.00 107 GLY A O 1
ATOM 884 N N . VAL A 1 108 ? -35.080 1.384 41.451 1.00 92.56 108 VAL A N 1
ATOM 885 C CA . VAL A 1 108 ? -34.276 1.166 40.233 1.00 92.56 108 VAL A CA 1
ATOM 886 C C . VAL A 1 108 ? -33.103 0.236 40.552 1.00 92.56 108 VAL A C 1
ATOM 888 O O . VAL A 1 108 ? -32.256 0.572 41.379 1.00 92.56 108 VAL A O 1
ATOM 891 N N . TYR A 1 109 ? -33.024 -0.919 39.882 1.00 91.31 109 TYR A N 1
ATOM 892 C CA . TYR A 1 109 ? -31.982 -1.922 40.130 1.00 91.31 109 TYR A CA 1
ATOM 893 C C . TYR A 1 109 ? -30.732 -1.699 39.281 1.00 91.31 109 TYR A C 1
ATOM 895 O O . TYR A 1 109 ? -29.744 -1.191 39.793 1.00 91.31 109 TYR A O 1
ATOM 903 N N . ASP A 1 110 ? -30.728 -2.119 38.014 1.00 92.44 110 ASP A N 1
ATOM 904 C CA . ASP A 1 110 ? -29.651 -1.929 37.028 1.00 92.44 110 ASP A CA 1
ATOM 905 C C . ASP A 1 110 ? -30.149 -2.363 35.636 1.00 92.44 110 ASP A C 1
ATOM 907 O O . ASP A 1 110 ? -31.307 -2.747 35.465 1.00 92.44 110 ASP A O 1
ATOM 911 N N . ARG A 1 111 ? -29.272 -2.337 34.633 1.00 92.38 111 ARG A N 1
ATOM 912 C CA . ARG A 1 111 ? -29.496 -2.925 33.313 1.00 92.38 111 ARG A CA 1
ATOM 913 C C . ARG A 1 111 ? -29.471 -4.450 33.356 1.00 92.38 111 ARG A C 1
ATOM 915 O O . ARG A 1 111 ? -28.657 -5.035 34.067 1.00 92.38 111 ARG A O 1
ATOM 922 N N . MET A 1 112 ? -30.264 -5.091 32.500 1.00 90.94 112 MET A N 1
ATOM 923 C CA . MET A 1 112 ? -30.340 -6.554 32.365 1.00 90.94 112 MET A CA 1
ATOM 924 C C . MET A 1 112 ? -28.963 -7.225 32.203 1.00 90.94 112 MET A C 1
ATOM 926 O O . MET A 1 112 ? -28.699 -8.252 32.827 1.00 90.94 112 MET A O 1
ATOM 930 N N . ILE A 1 113 ? -28.057 -6.622 31.423 1.00 90.31 113 ILE A N 1
ATOM 931 C CA . ILE A 1 113 ? -26.685 -7.124 31.222 1.00 90.31 113 ILE A CA 1
ATOM 932 C C . ILE A 1 113 ? -25.860 -7.221 32.516 1.00 90.31 113 ILE A C 1
ATOM 934 O O . ILE A 1 113 ? -24.975 -8.066 32.608 1.00 90.31 113 ILE A O 1
ATOM 938 N N . ASN A 1 114 ? -26.145 -6.378 33.509 1.00 90.00 114 ASN A N 1
ATOM 939 C CA . ASN A 1 114 ? -25.451 -6.363 34.797 1.00 90.00 114 ASN A CA 1
ATOM 940 C C . ASN A 1 114 ? -26.120 -7.291 35.827 1.00 90.00 114 ASN A C 1
ATOM 942 O O . ASN A 1 114 ? -25.549 -7.545 36.883 1.00 90.00 114 ASN A O 1
ATOM 946 N N . MET A 1 115 ? -27.325 -7.788 35.530 1.00 89.56 115 MET A N 1
ATOM 947 C CA . MET A 1 115 ? -28.171 -8.532 36.470 1.00 89.56 115 MET A CA 1
ATOM 948 C C . MET A 1 115 ? -28.170 -10.043 36.219 1.00 89.56 115 MET A C 1
ATOM 950 O O . MET A 1 115 ? -28.597 -10.808 37.080 1.00 89.56 115 MET A O 1
ATOM 954 N N . CYS A 1 116 ? -27.705 -10.495 35.052 1.00 86.56 116 CYS A N 1
ATOM 955 C CA . CYS A 1 116 ? -27.673 -11.911 34.707 1.00 86.56 116 CYS A CA 1
ATOM 956 C C . CYS A 1 116 ? -26.379 -12.292 33.980 1.00 86.56 116 CYS A C 1
ATOM 958 O O . CYS A 1 116 ? -25.832 -11.522 33.192 1.00 86.56 116 CYS A O 1
ATOM 960 N N . GLN A 1 117 ? -25.905 -13.515 34.220 1.00 89.25 117 GLN A N 1
ATOM 961 C CA . GLN A 1 117 ? -24.795 -14.101 33.479 1.00 89.25 117 GLN A CA 1
ATOM 962 C C . GLN A 1 117 ? -25.160 -15.529 33.055 1.00 8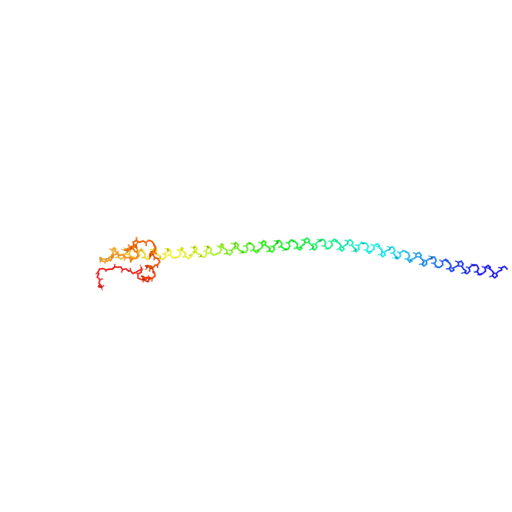9.25 117 GLN A C 1
ATOM 964 O O . GLN A 1 117 ? -25.683 -16.292 33.872 1.00 89.25 117 GLN A O 1
ATOM 969 N N . PRO A 1 118 ? -24.897 -15.926 31.797 1.00 92.12 118 PRO A N 1
ATOM 970 C CA . PRO A 1 118 ? -25.134 -17.295 31.363 1.00 92.12 118 PRO A CA 1
ATOM 971 C C . PRO A 1 118 ? -24.281 -18.278 32.169 1.00 92.12 118 PRO A C 1
ATOM 973 O O . PRO A 1 118 ? -23.098 -18.032 32.402 1.00 92.12 118 PRO A O 1
ATOM 976 N N . THR A 1 119 ? -24.845 -19.435 32.516 1.00 93.06 119 THR A N 1
ATOM 977 C CA . THR A 1 119 ? -24.144 -20.501 33.258 1.00 93.06 119 THR A CA 1
ATOM 978 C C . THR A 1 119 ? -22.894 -21.014 32.547 1.00 93.06 119 THR A C 1
ATOM 980 O O . THR A 1 119 ? -21.958 -21.471 33.196 1.00 93.06 119 THR A O 1
ATOM 983 N N . HIS A 1 120 ? -22.846 -20.932 31.215 1.00 95.12 120 HIS A N 1
ATOM 984 C CA . HIS A 1 120 ? -21.675 -21.313 30.435 1.00 95.12 120 HIS A CA 1
ATOM 985 C C . HIS A 1 120 ? -21.422 -20.317 29.302 1.00 95.12 120 HIS A C 1
ATOM 987 O O . HIS A 1 120 ? -22.329 -19.985 28.539 1.00 95.12 120 HIS A O 1
ATOM 993 N N . LYS A 1 121 ? -20.150 -19.937 29.107 1.00 93.38 121 LYS A N 1
ATOM 994 C CA . LYS A 1 121 ? -19.698 -18.982 28.073 1.00 93.38 121 LYS A CA 1
ATOM 995 C C . LYS A 1 121 ? -20.149 -19.321 26.642 1.00 93.38 121 LYS A C 1
ATOM 997 O O . LYS A 1 121 ? -20.318 -18.424 25.823 1.00 93.38 121 LYS A O 1
ATOM 1002 N N . ARG A 1 122 ? -20.396 -20.606 26.346 1.00 95.50 122 ARG A N 1
ATOM 1003 C CA . ARG A 1 122 ? -20.887 -21.080 25.042 1.00 95.50 122 ARG A CA 1
ATOM 1004 C C . ARG A 1 122 ? -22.268 -20.521 24.687 1.00 95.50 122 ARG A C 1
ATOM 1006 O O . ARG A 1 122 ? -22.601 -20.423 23.515 1.00 95.50 122 ARG A O 1
ATOM 1013 N N . TYR A 1 123 ? -23.051 -20.124 25.690 1.00 95.25 123 TYR A N 1
ATOM 1014 C CA . TYR A 1 123 ? -24.381 -19.557 25.500 1.00 95.25 123 TYR A CA 1
ATOM 1015 C C . TYR A 1 123 ? -24.384 -18.035 25.342 1.00 95.25 123 TYR A C 1
ATOM 1017 O O . TYR A 1 123 ? -25.438 -17.486 25.048 1.00 95.25 123 TYR A O 1
ATOM 1025 N N . ASN A 1 124 ? -23.245 -17.345 25.482 1.00 90.69 124 ASN A N 1
ATOM 1026 C CA . ASN A 1 124 ? -23.203 -15.880 25.413 1.00 90.69 124 ASN A CA 1
ATOM 1027 C C . ASN A 1 124 ? -23.803 -15.350 24.105 1.00 90.69 124 ASN A C 1
ATOM 1029 O O . ASN A 1 124 ? -24.666 -14.483 24.140 1.00 90.69 124 ASN A O 1
ATOM 1033 N N . VAL A 1 125 ? -23.415 -15.926 22.963 1.00 93.38 125 VAL A N 1
ATOM 1034 C CA . VAL A 1 125 ? -23.931 -15.506 21.649 1.00 93.38 125 VAL A CA 1
ATOM 1035 C C . VAL A 1 125 ? -25.441 -15.735 21.546 1.00 93.38 125 VAL A C 1
ATOM 1037 O O . VAL A 1 125 ? -26.168 -14.858 21.084 1.00 93.38 125 VAL A O 1
ATOM 1040 N N . ALA A 1 126 ? -25.928 -16.886 22.020 1.00 94.00 126 ALA A N 1
ATOM 1041 C CA . ALA A 1 126 ? -27.352 -17.211 22.007 1.00 94.00 126 ALA A CA 1
ATOM 1042 C C . ALA A 1 126 ? -28.159 -16.261 22.908 1.00 94.00 126 ALA A C 1
ATOM 1044 O O . ALA A 1 126 ? -29.186 -15.736 22.486 1.00 94.00 126 ALA A O 1
ATOM 1045 N N . VAL A 1 127 ? -27.667 -15.976 24.115 1.00 92.38 127 VAL A N 1
ATOM 1046 C CA . VAL A 1 127 ? -28.315 -15.072 25.074 1.00 92.38 127 VAL A CA 1
ATOM 1047 C C . VAL A 1 127 ? -28.337 -13.636 24.550 1.00 92.38 127 VAL A C 1
ATOM 1049 O O . VAL A 1 127 ? -29.395 -13.011 24.566 1.00 92.38 127 VAL A O 1
ATOM 1052 N N . THR A 1 128 ? -27.232 -13.129 23.992 1.00 91.12 128 THR A N 1
ATOM 1053 C CA . THR A 1 128 ? -27.199 -11.800 23.355 1.00 91.12 128 THR A CA 1
ATOM 1054 C C . THR A 1 128 ? -28.151 -11.725 22.162 1.00 91.12 128 THR A C 1
ATOM 1056 O O . THR A 1 128 ? -28.801 -10.698 21.967 1.00 91.12 128 THR A O 1
ATOM 1059 N N . LYS A 1 129 ? -28.291 -12.809 21.387 1.00 93.88 129 LYS A N 1
ATOM 1060 C CA . LYS A 1 129 ? -29.221 -12.859 20.252 1.00 93.88 129 LYS A CA 1
ATOM 1061 C C . LYS A 1 129 ? -30.686 -12.839 20.690 1.00 93.88 129 LYS A C 1
ATOM 1063 O O . LYS A 1 129 ? -31.476 -12.144 20.058 1.00 93.88 129 LYS A O 1
ATOM 1068 N N . VAL A 1 130 ? -31.038 -13.583 21.740 1.00 94.00 130 VAL A N 1
ATOM 1069 C CA . VAL A 1 130 ? -32.413 -13.668 22.265 1.00 94.00 130 VAL A CA 1
ATOM 1070 C C . VAL A 1 130 ? -32.812 -12.382 22.983 1.00 94.00 130 VAL A C 1
ATOM 1072 O O . VAL A 1 130 ? -33.878 -11.835 22.715 1.00 94.00 130 VAL A O 1
ATOM 1075 N N . LEU A 1 131 ? -31.960 -11.878 23.877 1.00 90.75 131 LEU A N 1
ATOM 1076 C CA . LEU A 1 131 ? -32.265 -10.682 24.658 1.00 90.75 131 LEU A CA 1
ATOM 1077 C C . LEU A 1 131 ? -32.165 -9.413 23.807 1.00 90.75 131 LEU A C 1
ATOM 1079 O O . LEU A 1 131 ? -32.979 -8.512 23.980 1.00 90.75 131 LEU A O 1
ATOM 1083 N N . GLY A 1 132 ? -31.227 -9.331 22.859 1.00 91.88 132 GLY A N 1
ATOM 1084 C CA . GLY A 1 132 ? -31.122 -8.219 21.910 1.00 91.88 132 GLY A CA 1
ATOM 1085 C C . GLY A 1 132 ? -31.237 -6.851 22.592 1.00 91.88 132 GLY A C 1
ATOM 1086 O O . GLY A 1 132 ? -30.442 -6.515 23.468 1.00 91.88 132 GLY A O 1
ATOM 1087 N N . LYS A 1 133 ? -32.275 -6.080 22.237 1.00 89.56 133 LYS A N 1
ATOM 1088 C CA . LYS A 1 133 ? -32.560 -4.759 22.834 1.00 89.56 133 LYS A CA 1
ATOM 1089 C C . LYS A 1 133 ? -32.816 -4.793 24.348 1.00 89.56 133 LYS A C 1
ATOM 1091 O O . LYS A 1 133 ? -32.538 -3.810 25.026 1.00 89.56 133 LYS A O 1
ATOM 1096 N N . TYR A 1 134 ? -33.312 -5.909 24.881 1.00 91.94 134 TYR A N 1
ATOM 1097 C CA . TYR A 1 134 ? -33.596 -6.077 26.306 1.00 91.94 134 TYR A CA 1
ATOM 1098 C C . TYR A 1 134 ? -32.327 -6.220 27.153 1.00 91.94 134 TYR A C 1
ATOM 1100 O O . TYR A 1 134 ? -32.404 -6.025 28.359 1.00 91.94 134 TYR A O 1
ATOM 1108 N N . MET A 1 135 ? -31.153 -6.469 26.553 1.00 90.62 135 MET A N 1
ATOM 1109 C CA . MET A 1 135 ? -29.867 -6.433 27.274 1.00 90.62 135 MET A CA 1
ATOM 1110 C C . MET A 1 135 ? -29.595 -5.069 27.923 1.00 90.62 135 MET A C 1
ATOM 1112 O O . MET A 1 135 ? -28.974 -4.992 28.981 1.00 90.62 135 MET A O 1
ATOM 1116 N N . GLU A 1 136 ? -30.088 -3.996 27.301 1.00 88.69 136 GLU A N 1
ATOM 1117 C CA . GLU A 1 136 ? -29.935 -2.619 27.775 1.00 88.69 136 GLU A CA 1
ATOM 1118 C C . GLU A 1 136 ? -31.147 -2.120 28.583 1.00 88.69 136 GLU A C 1
ATOM 1120 O O . GLU A 1 136 ? -31.154 -0.965 29.007 1.00 88.69 136 GLU A O 1
ATOM 1125 N N . ALA A 1 137 ? -32.175 -2.951 28.793 1.00 92.00 137 ALA A N 1
ATOM 1126 C CA . ALA A 1 137 ? -33.356 -2.569 29.566 1.00 92.00 137 ALA A CA 1
ATOM 1127 C C . ALA A 1 137 ? -33.004 -2.393 31.050 1.00 92.00 137 ALA A C 1
ATOM 1129 O O . ALA A 1 137 ? -32.258 -3.199 31.608 1.00 92.00 137 ALA A O 1
ATOM 1130 N N . ILE A 1 138 ? -33.551 -1.349 31.676 1.00 91.62 138 ILE A N 1
ATOM 1131 C CA . ILE A 1 138 ? -33.394 -1.066 33.107 1.00 91.62 138 ILE A CA 1
ATOM 1132 C C . ILE A 1 138 ? -34.481 -1.822 33.867 1.00 91.62 138 ILE A C 1
ATOM 1134 O O . ILE A 1 138 ? -35.659 -1.712 33.534 1.00 91.62 138 ILE A O 1
ATOM 1138 N N . ILE A 1 139 ? -34.079 -2.582 34.880 1.00 91.19 139 ILE A N 1
ATOM 1139 C CA . ILE A 1 139 ? -34.990 -3.312 35.757 1.00 91.19 139 ILE A CA 1
ATOM 1140 C C . ILE A 1 139 ? -35.424 -2.385 36.892 1.00 91.19 139 ILE A C 1
ATOM 1142 O O . ILE A 1 139 ? -34.582 -1.790 37.574 1.00 91.19 139 ILE A O 1
ATOM 1146 N N . VAL A 1 140 ? -36.736 -2.283 37.092 1.00 92.81 140 VAL A N 1
ATOM 1147 C CA . VAL A 1 140 ? -37.372 -1.473 38.137 1.00 92.81 140 VAL A CA 1
ATOM 1148 C C . VAL A 1 140 ? -38.405 -2.307 38.895 1.00 92.81 140 VAL A C 1
ATOM 1150 O O . VAL A 1 140 ? -38.950 -3.258 38.342 1.00 92.81 140 VAL A O 1
ATOM 1153 N N . ASP A 1 141 ? -38.644 -1.962 40.157 1.00 91.81 141 ASP A N 1
ATOM 1154 C CA . ASP A 1 141 ? -39.591 -2.648 41.050 1.00 91.81 141 ASP A CA 1
ATOM 1155 C C . ASP A 1 141 ? -41.049 -2.206 40.827 1.00 91.81 141 ASP A C 1
ATOM 1157 O O . ASP A 1 141 ? -41.980 -2.999 40.934 1.00 91.81 141 ASP A O 1
ATOM 1161 N N . THR A 1 142 ? -41.269 -0.932 40.479 1.00 86.81 142 THR A N 1
ATOM 1162 C CA . THR A 1 142 ? -42.617 -0.354 40.345 1.00 86.81 142 THR A CA 1
ATOM 1163 C C . THR A 1 142 ? -42.817 0.344 39.002 1.00 86.81 142 THR A C 1
ATOM 1165 O O . THR A 1 142 ? -41.879 0.904 38.442 1.00 86.81 142 THR A O 1
ATOM 1168 N N . GLU A 1 143 ? -44.051 0.310 38.491 1.00 80.19 143 GLU A N 1
ATOM 1169 C CA . GLU A 1 143 ? -44.455 0.870 37.186 1.00 80.19 143 GLU A CA 1
ATOM 1170 C C . GLU A 1 143 ? -44.887 2.354 37.253 1.00 80.19 143 GLU A C 1
ATOM 1172 O O . GLU A 1 143 ? -45.416 2.875 36.280 1.00 80.19 143 GLU A O 1
ATOM 1177 N N . LYS A 1 144 ? -44.733 3.034 38.400 1.00 55.97 144 LYS A N 1
ATOM 1178 C CA . LYS A 1 144 ? -45.345 4.359 38.620 1.00 55.97 144 LYS A CA 1
ATOM 1179 C C . LYS A 1 144 ? -44.886 5.449 37.654 1.00 55.97 144 LYS A C 1
ATOM 1181 O O . LYS A 1 144 ? -43.659 5.603 37.465 1.00 55.97 144 LYS A O 1
#

Organism: Megaselia scalaris (NCBI:txid36166)

pLDDT: mean 91.28, std 5.71, range [55.97, 97.0]

InterPro domains:
  IPR036277 SMCs flexible hinge superfamily [SSF75553] (68-143)

Foldseek 3Di:
DVVVVVVVVVVVVVVVVVVVVVVVVVVVVVVVVVVVVVVVVVVVVVVVVVVVVVVVVVVVVVVVVVVVVVVVVVVVVVVVVVVVVVVVVVVVVLQVVLVVCVVPPPFWDAQQLVVDDDPDPVCPVVCCVVCVVSNGDTGGDDPD

Secondary structure (DSSP, 8-state):
-HHHHHHHHHHHHHHHHHHHHHHHHHHHHHHHHHHHHHHHHHHHHHHHHHHHHHHHHHHHHHHHHHHHHHHHHHHHHHHHHHHHHHHHHHHHHHHHHHHHHHHHSTTEEEEHHHH---SSGGGHHHHHHHHGGGGGPEEES---

Sequence (144 aa):
LDSEINRKTGVEEQLKKINLQKDEAVKRKDKLMDHLKSSQLALDDQNRIKEELRKDVGSSKEKIAEKQRELEYVREQLGDARVDKHEDSRRKKKQEVVESFKKQVPGVYDRMINMCQPTHKRYNVAVTKVLGKYMEAIIVDTEK

Radius of gyration: 48.84 Å; chains: 1; bounding box: 100×31×128 Å